Protein AF-A0A835PUG0-F1 (afdb_monomer_lite)

Secondary structure (DSSP, 8-state):
-TTGGGSTT-----SPTT---SSS--EEEEEEPPTTSTTTTSEEEEEEE----SB--STTS-SB----HHHHHHHHHHHHHHHHHHHSSSS--SSPPPEEEE-SSPPGGGGG--TTS-SS---SS----GGG-SSS-HHHHTT-

Sequence (144 aa):
MQHIIGMSYTVSKLNPTGLEIDGFGNYNLEVGGVEGSSHFNKSVLNLYFLDSGDYSTVPSIPGYGWIKPSQQVWFQKTSSLLQQEYTGGTLPQKDPAPGLVYFHIPLPEFVDFDSTNFTGVKQEGSAQHPLTQVSLPQWLKLGM

Structure (mmCIF, N/CA/C/O backbone):
data_AF-A0A835PUG0-F1
#
_entry.id   AF-A0A835PUG0-F1
#
loop_
_atom_site.group_PDB
_atom_site.id
_atom_site.type_symbol
_atom_site.label_atom_id
_atom_site.label_alt_id
_atom_site.label_comp_id
_atom_site.label_asym_id
_atom_site.label_entity_id
_atom_site.label_seq_id
_atom_site.pdbx_PDB_ins_code
_atom_site.Cartn_x
_atom_site.Cartn_y
_atom_site.Cartn_z
_atom_site.occupancy
_atom_site.B_iso_or_equiv
_atom_site.auth_seq_id
_atom_site.auth_comp_id
_atom_site.auth_asym_id
_atom_site.auth_atom_id
_atom_site.pdbx_PDB_model_num
ATOM 1 N N . MET A 1 1 ? 11.635 -11.384 -0.831 1.00 81.75 1 MET A N 1
ATOM 2 C CA . MET A 1 1 ? 10.543 -11.381 0.172 1.00 81.75 1 MET A CA 1
ATOM 3 C C . MET A 1 1 ? 10.591 -12.524 1.187 1.00 81.75 1 MET A C 1
ATOM 5 O O . MET A 1 1 ? 10.506 -12.219 2.365 1.00 81.75 1 MET A O 1
ATOM 9 N N . GLN A 1 2 ? 10.767 -13.800 0.807 1.00 88.62 2 GLN A N 1
ATOM 10 C CA . GLN A 1 2 ? 10.760 -14.927 1.773 1.00 88.62 2 GLN A CA 1
ATOM 11 C C . GLN A 1 2 ? 11.771 -14.792 2.926 1.00 88.62 2 GLN A C 1
ATOM 13 O O . GLN A 1 2 ? 11.460 -15.134 4.058 1.00 88.62 2 GLN A O 1
ATOM 18 N N . HIS A 1 3 ? 12.961 -14.252 2.658 1.00 91.50 3 HIS A N 1
ATOM 19 C CA . HIS A 1 3 ? 13.944 -13.995 3.712 1.00 91.50 3 HIS A CA 1
ATOM 20 C C . HIS A 1 3 ? 13.529 -12.834 4.634 1.00 91.50 3 HIS A C 1
ATOM 22 O O . HIS A 1 3 ? 13.667 -12.927 5.848 1.00 91.50 3 HIS A O 1
ATOM 28 N N . ILE A 1 4 ? 12.960 -11.767 4.059 1.00 89.94 4 ILE A N 1
ATOM 29 C CA . ILE A 1 4 ? 12.575 -10.536 4.772 1.00 89.94 4 ILE A CA 1
ATOM 30 C C . ILE A 1 4 ? 11.488 -10.816 5.812 1.00 89.94 4 ILE A C 1
ATOM 32 O O . ILE A 1 4 ? 11.544 -10.274 6.911 1.00 89.94 4 ILE A O 1
ATOM 36 N N . ILE A 1 5 ? 10.524 -11.684 5.493 1.00 93.25 5 ILE A N 1
ATOM 37 C CA . ILE A 1 5 ? 9.441 -12.040 6.425 1.00 93.25 5 ILE A CA 1
ATOM 38 C C . ILE A 1 5 ? 9.919 -12.879 7.623 1.00 93.25 5 ILE A C 1
ATOM 40 O O . ILE A 1 5 ? 9.183 -13.025 8.590 1.00 93.25 5 ILE A O 1
ATOM 44 N N . GLY A 1 6 ? 11.132 -13.440 7.566 1.00 94.25 6 GLY A N 1
ATOM 45 C CA . GLY A 1 6 ? 11.734 -14.199 8.665 1.00 94.25 6 GLY A CA 1
ATOM 46 C C . GLY A 1 6 ? 12.598 -13.353 9.604 1.00 94.25 6 GLY A C 1
ATOM 47 O O . GLY A 1 6 ? 13.137 -13.884 10.572 1.00 94.25 6 GLY A O 1
ATOM 48 N N . 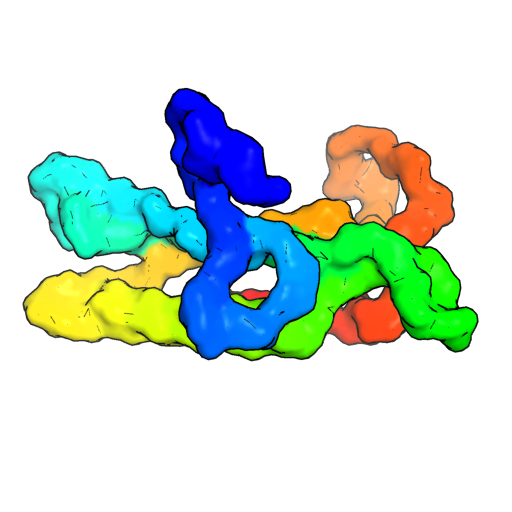MET A 1 7 ? 12.775 -12.060 9.319 1.00 96.19 7 MET A N 1
ATOM 49 C CA . MET A 1 7 ? 13.618 -11.172 10.121 1.00 96.19 7 MET A CA 1
ATOM 50 C C . MET A 1 7 ? 12.901 -10.721 11.398 1.00 96.19 7 MET A C 1
ATOM 52 O O . MET A 1 7 ? 11.699 -10.456 11.391 1.00 96.19 7 MET A O 1
ATOM 56 N N . SER A 1 8 ? 13.645 -10.574 12.497 1.00 96.81 8 SER A N 1
ATOM 57 C CA . SER A 1 8 ? 13.094 -10.067 13.758 1.00 96.81 8 SER A CA 1
ATOM 58 C C . SER A 1 8 ? 12.424 -8.704 13.570 1.00 96.81 8 SER A C 1
ATOM 60 O O . SER A 1 8 ? 12.982 -7.822 12.918 1.00 96.81 8 SER A O 1
ATOM 62 N N . TYR A 1 9 ? 11.248 -8.533 14.180 1.00 94.94 9 TYR A N 1
ATOM 63 C CA . TYR A 1 9 ? 10.451 -7.295 14.167 1.00 94.94 9 TYR A CA 1
ATOM 64 C C . TYR A 1 9 ? 9.923 -6.849 12.794 1.00 94.94 9 TYR A C 1
ATOM 66 O O . TYR A 1 9 ? 9.375 -5.754 12.679 1.00 94.94 9 TYR A O 1
ATOM 74 N N . THR A 1 10 ? 10.047 -7.677 11.755 1.00 95.06 10 THR A N 1
ATOM 75 C CA . THR A 1 10 ? 9.428 -7.384 10.461 1.00 95.06 10 THR A CA 1
ATOM 76 C C . THR A 1 10 ? 7.905 -7.443 10.564 1.00 95.06 10 THR A C 1
ATOM 78 O O . THR A 1 10 ? 7.336 -8.341 11.184 1.00 95.06 10 THR A O 1
ATOM 81 N N . VAL A 1 11 ? 7.238 -6.489 9.921 1.00 95.06 11 VAL A N 1
ATOM 82 C CA . VAL A 1 11 ? 5.781 -6.508 9.699 1.00 95.06 11 VAL A CA 1
ATOM 83 C C . VAL A 1 11 ? 5.443 -6.725 8.224 1.00 95.06 11 VAL A C 1
ATOM 85 O O . VAL A 1 11 ? 4.277 -6.673 7.831 1.00 95.06 11 VAL A O 1
ATOM 88 N N . SER A 1 12 ? 6.462 -6.968 7.396 1.00 95.06 12 SER A N 1
ATOM 89 C CA . SER A 1 12 ? 6.288 -7.263 5.981 1.00 95.06 12 SER A CA 1
ATOM 90 C C . SER A 1 12 ? 5.638 -8.625 5.792 1.00 95.06 12 SER A C 1
ATOM 92 O O . SER A 1 12 ? 5.936 -9.580 6.509 1.00 95.06 12 SER A O 1
ATOM 94 N N . LYS A 1 13 ? 4.773 -8.729 4.785 1.00 95.50 13 LYS A N 1
ATOM 95 C CA . LYS A 1 13 ? 4.076 -9.969 4.444 1.00 95.50 13 LYS A CA 1
ATOM 96 C C . LYS A 1 13 ? 4.342 -10.335 2.985 1.00 95.50 13 LYS A C 1
ATOM 98 O O . LYS A 1 13 ? 4.777 -9.510 2.181 1.00 95.50 13 LYS A O 1
ATOM 103 N N . LEU A 1 14 ? 4.124 -11.605 2.654 1.00 95.44 14 LEU A N 1
ATOM 104 C CA . LEU A 1 14 ? 4.052 -12.043 1.259 1.00 95.44 14 LEU A CA 1
ATOM 105 C C . LEU A 1 14 ? 2.731 -11.573 0.636 1.00 95.44 14 LEU A C 1
ATOM 107 O O . LEU A 1 14 ? 1.862 -11.046 1.329 1.00 95.44 14 LEU A O 1
ATOM 111 N N . ASN A 1 15 ? 2.584 -11.812 -0.665 1.00 96.50 15 ASN A N 1
ATOM 112 C CA . ASN A 1 15 ? 1.302 -11.658 -1.344 1.00 96.50 15 ASN A CA 1
ATOM 113 C C . ASN A 1 15 ? 0.207 -12.504 -0.658 1.00 96.50 15 ASN A C 1
ATOM 115 O O . ASN A 1 15 ? 0.524 -13.523 -0.030 1.00 96.50 15 ASN A O 1
ATOM 119 N N . PRO A 1 16 ? -1.077 -12.129 -0.803 1.00 94.56 16 PRO A N 1
ATOM 120 C CA . PRO A 1 16 ? -2.184 -12.901 -0.259 1.00 94.56 16 PRO A CA 1
ATOM 121 C C . PRO A 1 16 ? -2.204 -14.308 -0.859 1.00 94.56 16 PRO A C 1
ATOM 123 O O . PRO A 1 16 ? -1.953 -14.501 -2.049 1.00 94.56 16 PRO A O 1
ATOM 126 N N . THR A 1 17 ? -2.518 -15.302 -0.036 1.00 92.56 17 THR A N 1
ATOM 127 C CA . THR A 1 17 ? -2.597 -16.695 -0.478 1.00 92.56 17 THR A CA 1
ATOM 128 C C . THR A 1 17 ? -3.827 -16.924 -1.360 1.00 92.56 17 THR A C 1
ATOM 130 O O . THR A 1 17 ? -4.884 -16.335 -1.148 1.00 92.56 17 THR A O 1
ATOM 133 N N . GLY A 1 18 ? -3.696 -17.793 -2.366 1.00 90.94 18 GLY A N 1
ATOM 134 C CA . GLY A 1 18 ? -4.810 -18.166 -3.250 1.00 90.94 18 GLY A CA 1
ATOM 135 C C . GLY A 1 18 ? -5.217 -17.106 -4.280 1.00 90.94 18 GLY A C 1
ATOM 136 O O . GLY A 1 18 ? -6.211 -17.301 -4.975 1.00 90.94 18 GLY A O 1
ATOM 137 N N . LEU A 1 19 ? -4.463 -16.009 -4.402 1.00 91.06 19 LEU A N 1
ATOM 138 C CA . LEU A 1 19 ? -4.651 -14.989 -5.431 1.00 91.06 19 LEU A CA 1
ATOM 139 C C . LEU A 1 19 ? -3.408 -14.902 -6.316 1.00 91.06 19 LEU A C 1
ATOM 141 O O . LEU A 1 19 ? -2.290 -14.772 -5.818 1.00 91.06 19 LEU A O 1
ATOM 145 N N . GLU A 1 20 ? -3.610 -14.923 -7.631 1.00 94.44 20 GLU A N 1
ATOM 146 C CA . GLU A 1 20 ? -2.574 -14.516 -8.577 1.00 94.44 20 GLU A CA 1
ATOM 147 C C . GLU A 1 20 ? -2.539 -12.987 -8.634 1.00 94.44 20 GLU A C 1
ATOM 149 O O . GLU A 1 20 ? -3.497 -12.334 -9.052 1.00 94.44 20 GLU A O 1
ATOM 154 N N . ILE A 1 21 ? -1.440 -12.414 -8.152 1.00 95.88 21 ILE A N 1
ATOM 155 C CA . ILE A 1 21 ? -1.213 -10.973 -8.110 1.00 95.88 21 ILE A CA 1
ATOM 156 C C . ILE A 1 21 ? 0.211 -10.674 -8.571 1.00 95.88 21 ILE A C 1
ATOM 158 O O . ILE A 1 21 ? 1.160 -11.305 -8.104 1.00 95.88 21 ILE A O 1
ATOM 162 N N . ASP A 1 22 ? 0.339 -9.720 -9.493 1.00 96.00 22 ASP A N 1
ATOM 163 C CA . ASP A 1 22 ? 1.620 -9.231 -9.991 1.00 96.00 22 ASP A CA 1
ATOM 164 C C . ASP A 1 22 ? 2.514 -8.677 -8.868 1.00 96.00 22 ASP A C 1
ATOM 166 O O . ASP A 1 22 ? 2.040 -8.094 -7.886 1.00 96.00 22 ASP A O 1
ATOM 170 N N . GLY A 1 23 ? 3.828 -8.826 -9.049 1.00 93.88 23 GLY A N 1
ATOM 171 C CA . GLY A 1 23 ? 4.837 -8.328 -8.114 1.00 93.88 23 GLY A CA 1
ATOM 172 C C . GLY A 1 23 ? 4.912 -9.116 -6.804 1.00 93.88 23 GLY A C 1
ATOM 173 O O . GLY A 1 23 ? 4.397 -10.230 -6.678 1.00 93.88 23 GLY A O 1
ATOM 174 N N . PHE A 1 24 ? 5.574 -8.545 -5.802 1.00 94.31 24 PHE A N 1
ATOM 175 C CA . PHE A 1 24 ? 5.808 -9.180 -4.507 1.00 94.31 24 PHE A CA 1
ATOM 176 C C . PHE A 1 24 ? 5.547 -8.233 -3.341 1.00 94.31 24 PHE A C 1
ATOM 178 O O . PHE A 1 24 ? 5.882 -7.060 -3.386 1.00 94.31 24 PHE A O 1
ATOM 185 N N . GLY A 1 25 ? 5.047 -8.773 -2.230 1.00 93.56 25 GLY A N 1
ATOM 186 C CA . GLY A 1 25 ? 4.82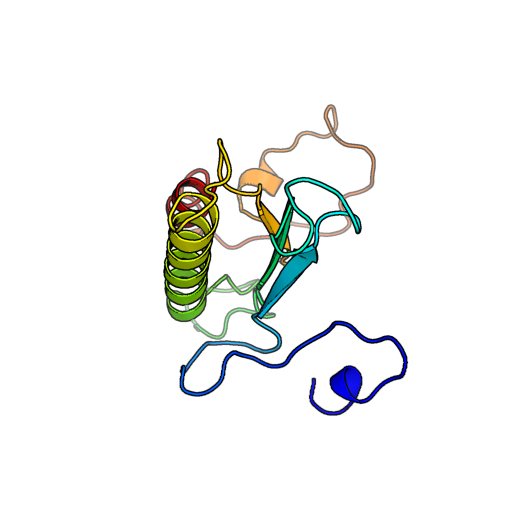0 -7.963 -1.034 1.00 93.56 25 GLY A CA 1
ATOM 187 C C . GLY A 1 25 ? 3.630 -7.018 -1.179 1.00 93.56 25 GLY A C 1
ATOM 188 O O . GLY A 1 25 ? 3.635 -5.939 -0.598 1.00 93.56 25 GLY A O 1
ATOM 189 N N . ASN A 1 26 ? 2.601 -7.436 -1.917 1.00 96.50 26 ASN A N 1
ATOM 190 C CA . ASN A 1 26 ? 1.304 -6.778 -1.903 1.00 96.50 26 ASN A CA 1
ATOM 191 C C . ASN A 1 26 ? 0.542 -7.214 -0.644 1.00 96.50 26 ASN A C 1
ATOM 193 O O . ASN A 1 26 ? 0.144 -8.375 -0.542 1.00 96.50 26 ASN A O 1
ATOM 197 N N . TYR A 1 27 ? 0.367 -6.333 0.338 1.00 97.12 27 TYR A N 1
ATOM 198 C CA . TYR A 1 27 ? -0.341 -6.672 1.577 1.00 97.12 27 TYR A CA 1
ATOM 199 C C . TYR A 1 27 ? -0.929 -5.441 2.268 1.00 97.12 27 TYR A C 1
ATOM 201 O O . TYR A 1 27 ? -0.488 -4.316 2.045 1.00 97.12 27 TYR A O 1
ATOM 209 N N . ASN A 1 28 ? -1.924 -5.669 3.129 1.00 97.38 28 ASN A N 1
ATOM 210 C CA . ASN A 1 28 ? -2.423 -4.666 4.065 1.00 97.38 28 ASN A CA 1
ATOM 211 C C . ASN A 1 28 ? -1.860 -4.925 5.470 1.00 97.38 28 ASN A C 1
ATOM 213 O O . ASN A 1 28 ? -1.781 -6.073 5.938 1.00 97.38 28 ASN A O 1
ATOM 217 N N . LEU A 1 29 ? -1.482 -3.845 6.144 1.00 96.56 29 LEU A N 1
ATOM 218 C CA . LEU A 1 29 ? -1.160 -3.830 7.561 1.00 96.56 29 LEU A CA 1
ATOM 219 C C . LEU A 1 29 ? -2.185 -2.960 8.291 1.00 96.56 29 LEU A C 1
ATOM 221 O O . LEU A 1 29 ? -2.279 -1.759 8.052 1.00 96.56 29 LEU A O 1
ATOM 225 N N . GLU A 1 30 ? -2.937 -3.584 9.188 1.00 95.19 30 GLU A N 1
ATOM 226 C CA . GLU A 1 30 ? -3.890 -2.907 10.061 1.00 95.19 30 GLU A CA 1
ATOM 227 C C . GLU A 1 30 ? -3.180 -2.416 11.320 1.00 95.19 30 GLU A C 1
ATOM 229 O O . GLU A 1 30 ? -2.499 -3.180 12.008 1.00 95.19 30 GLU A O 1
ATOM 234 N N . VAL A 1 31 ? -3.356 -1.138 11.635 1.00 95.06 31 VAL A N 1
ATOM 235 C CA . VAL A 1 31 ? -2.969 -0.567 12.923 1.00 95.06 31 VAL A CA 1
ATOM 236 C C . VAL A 1 31 ? -4.173 -0.689 13.845 1.00 95.06 31 VAL A C 1
ATOM 238 O O . VAL A 1 31 ? -5.195 -0.048 13.614 1.00 95.06 31 VAL A O 1
ATOM 241 N N . GLY A 1 32 ? -4.067 -1.531 14.870 1.00 92.94 32 GLY A N 1
ATOM 242 C CA . GLY A 1 32 ? -5.148 -1.763 15.828 1.00 92.94 32 GLY A CA 1
ATOM 243 C C . GLY A 1 32 ? -5.365 -0.596 16.792 1.00 92.94 32 GLY A C 1
ATOM 244 O O . GLY A 1 32 ? -4.439 0.152 17.114 1.00 92.94 32 GLY A O 1
ATOM 245 N N . GLY A 1 33 ? -6.600 -0.454 17.274 1.00 91.94 33 GLY A N 1
ATOM 246 C CA . GLY A 1 33 ? -6.933 0.472 18.349 1.00 91.94 33 GLY A CA 1
ATOM 247 C C . GLY A 1 33 ? -6.301 0.084 19.689 1.00 91.94 33 GLY A C 1
ATOM 248 O O . GLY A 1 33 ? -5.970 -1.071 19.948 1.00 91.94 33 GLY A O 1
ATOM 249 N N . VAL A 1 34 ? -6.152 1.076 20.566 1.00 94.12 34 VAL A N 1
ATOM 250 C CA . VAL A 1 34 ? -5.524 0.905 21.886 1.00 94.12 34 VAL A CA 1
ATOM 251 C C . VAL A 1 34 ? -6.344 -0.039 22.769 1.00 94.12 34 VAL A C 1
ATOM 253 O O . VAL A 1 34 ? -7.581 -0.018 22.738 1.00 94.12 34 VAL A O 1
ATOM 256 N N . GLU A 1 35 ? -5.656 -0.822 23.598 1.00 93.06 35 GLU A N 1
ATOM 257 C CA . GLU A 1 35 ? -6.280 -1.684 24.598 1.00 93.06 35 GLU A CA 1
ATOM 258 C C . GLU A 1 35 ? -7.219 -0.941 25.549 1.00 93.06 35 GLU A C 1
ATOM 260 O O . GLU A 1 35 ? -6.924 0.155 26.019 1.00 93.06 35 GLU A O 1
ATOM 265 N N . GLY A 1 36 ? -8.408 -1.514 25.763 1.00 89.31 36 GLY A N 1
ATOM 266 C CA . GLY A 1 36 ? -9.479 -0.905 26.557 1.00 89.31 36 GLY A CA 1
ATOM 267 C C . GLY A 1 36 ? -10.264 0.216 25.860 1.00 89.31 36 GLY A C 1
ATOM 268 O O . GLY A 1 36 ? -11.218 0.731 26.440 1.00 89.31 36 GLY A O 1
ATOM 269 N N . SER A 1 37 ? -9.916 0.595 24.624 1.00 90.69 37 SER A N 1
ATOM 270 C CA . SER A 1 37 ? -10.697 1.564 23.843 1.00 90.69 37 SER A CA 1
ATOM 271 C C . SER A 1 37 ? -11.894 0.917 23.130 1.00 90.69 37 SER A C 1
ATOM 273 O O . SER A 1 37 ? -11.954 -0.298 22.939 1.00 90.69 37 SER A O 1
ATOM 275 N N . SER A 1 38 ? -12.821 1.739 22.624 1.00 87.81 38 SER A N 1
ATOM 276 C CA . SER A 1 38 ? -13.922 1.293 21.747 1.00 87.81 38 SER A CA 1
ATOM 277 C C . SER A 1 38 ? -13.458 0.677 20.411 1.00 87.81 38 SER A C 1
ATOM 279 O O . SER A 1 38 ? -14.277 0.132 19.661 1.00 87.81 38 SER A O 1
ATOM 281 N N . HIS A 1 39 ? -12.153 0.750 20.126 1.00 87.56 39 HIS A N 1
ATOM 282 C CA . HIS A 1 39 ? -11.492 0.245 18.925 1.00 87.56 39 HIS A CA 1
ATOM 283 C C . HIS A 1 39 ? -10.518 -0.912 19.219 1.00 87.56 39 HIS A C 1
ATOM 285 O O . HIS A 1 39 ? -9.780 -1.306 18.328 1.00 87.56 39 HIS A O 1
ATOM 291 N N . PHE A 1 40 ? -10.503 -1.476 20.435 1.00 84.50 40 PHE A N 1
ATOM 292 C CA . PHE A 1 40 ? -9.497 -2.458 20.884 1.00 84.50 40 PHE A CA 1
ATOM 293 C C . PHE A 1 40 ? -9.348 -3.720 20.000 1.00 84.50 40 PHE A C 1
ATOM 295 O O . PHE A 1 40 ? -8.297 -4.339 19.998 1.00 84.50 40 PHE A O 1
ATOM 302 N N . ASN A 1 41 ? -10.330 -4.079 19.174 1.00 85.00 41 ASN A N 1
ATOM 303 C CA . ASN A 1 41 ? -10.205 -5.167 18.187 1.00 85.00 41 ASN A CA 1
ATOM 304 C C . ASN A 1 41 ? -10.569 -4.700 16.779 1.00 85.00 41 ASN A C 1
ATOM 306 O O . ASN A 1 41 ? -11.215 -5.410 16.016 1.00 85.00 41 ASN A O 1
ATOM 310 N N . LYS A 1 42 ? -10.243 -3.448 16.474 1.00 88.19 42 LYS A N 1
ATOM 311 C CA . LYS A 1 42 ? -10.591 -2.809 15.214 1.00 88.19 42 LYS A CA 1
ATOM 312 C C . LYS A 1 42 ? -9.374 -2.082 14.677 1.00 88.19 42 LYS A C 1
ATOM 314 O O . LYS A 1 42 ? -8.619 -1.481 15.444 1.00 88.19 42 LYS A O 1
ATOM 319 N N . SER A 1 43 ? -9.206 -2.113 13.364 1.00 92.12 43 SER A N 1
ATOM 320 C CA . SER A 1 43 ? -8.236 -1.250 12.705 1.00 92.12 43 SER A CA 1
ATOM 321 C C . SER A 1 43 ? -8.670 0.207 12.846 1.00 92.12 43 SER A C 1
ATOM 323 O O . SER A 1 43 ? -9.851 0.522 12.687 1.00 92.12 43 SER A O 1
ATOM 325 N N . VAL A 1 44 ? -7.711 1.081 13.141 1.00 93.88 44 VAL A N 1
ATOM 326 C CA . VAL A 1 44 ? -7.849 2.545 13.133 1.00 93.88 44 VAL A CA 1
ATOM 327 C C . VAL A 1 44 ? -7.086 3.188 11.969 1.00 93.88 44 VAL A C 1
ATOM 329 O O . VAL A 1 44 ? -7.254 4.377 11.716 1.00 93.88 44 VAL A O 1
ATOM 332 N N . LEU A 1 45 ? -6.254 2.419 11.256 1.00 95.25 45 LEU A N 1
ATOM 333 C CA . LEU A 1 45 ? -5.534 2.840 10.053 1.00 95.25 45 LEU A CA 1
ATOM 334 C C . LEU A 1 45 ? -5.109 1.609 9.244 1.00 95.25 45 LEU A C 1
ATOM 336 O O . LEU A 1 45 ? -4.547 0.663 9.792 1.00 95.25 45 LEU A O 1
ATOM 340 N N . ASN A 1 46 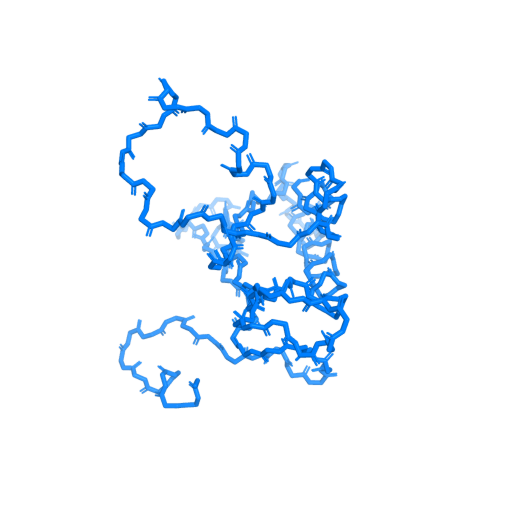? -5.324 1.650 7.933 1.00 96.69 46 ASN A N 1
ATOM 341 C CA . ASN A 1 46 ? -4.864 0.629 6.995 1.00 96.69 46 ASN A CA 1
ATOM 342 C C . ASN A 1 46 ? -3.663 1.139 6.199 1.00 96.69 46 ASN A C 1
ATOM 344 O O . ASN A 1 46 ? -3.709 2.228 5.627 1.00 96.69 46 ASN A O 1
ATOM 348 N N . LEU A 1 47 ? -2.599 0.344 6.144 1.00 97.50 47 LEU A N 1
ATOM 349 C CA . LEU A 1 47 ? -1.404 0.621 5.355 1.00 97.50 47 LEU A CA 1
ATOM 350 C C . LEU A 1 47 ? -1.309 -0.425 4.243 1.00 97.50 47 LEU A C 1
ATOM 352 O O . LEU A 1 47 ? -0.914 -1.570 4.477 1.00 97.50 47 LEU A O 1
ATOM 356 N N . TYR A 1 48 ? -1.679 -0.025 3.032 1.00 97.44 48 TYR A N 1
ATOM 357 C CA . TYR A 1 48 ? -1.642 -0.870 1.847 1.00 97.44 48 TYR A CA 1
ATOM 358 C C . TYR A 1 48 ? -0.300 -0.713 1.144 1.00 97.44 48 TYR A C 1
ATOM 360 O O . TYR A 1 48 ? 0.084 0.391 0.770 1.00 97.44 48 TYR A O 1
ATOM 368 N N . PHE A 1 49 ? 0.397 -1.818 0.924 1.00 96.88 49 PHE A N 1
ATOM 369 C CA . PHE A 1 49 ? 1.660 -1.858 0.196 1.00 96.88 49 PHE A CA 1
ATOM 370 C C . PHE A 1 49 ? 1.414 -2.514 -1.157 1.00 96.88 49 PHE A C 1
ATOM 372 O O . PHE A 1 49 ? 0.875 -3.620 -1.203 1.00 96.88 49 PHE A O 1
ATOM 379 N N . LEU A 1 50 ? 1.751 -1.821 -2.247 1.00 96.56 50 LEU A N 1
ATOM 380 C CA . LEU A 1 50 ? 1.633 -2.328 -3.614 1.00 96.56 50 LEU A CA 1
ATOM 381 C C . LEU A 1 50 ? 2.993 -2.263 -4.308 1.00 96.56 50 LEU A C 1
ATOM 383 O O . LEU A 1 50 ? 3.684 -1.243 -4.267 1.00 96.56 50 LEU A O 1
ATOM 387 N N . ASP A 1 51 ? 3.349 -3.342 -4.996 1.00 95.31 51 ASP A N 1
ATOM 388 C CA . ASP A 1 51 ? 4.567 -3.406 -5.801 1.00 95.31 51 ASP A CA 1
ATOM 389 C C . ASP A 1 51 ? 4.330 -2.789 -7.184 1.00 95.31 51 ASP A C 1
ATOM 391 O O . ASP A 1 51 ? 3.818 -3.433 -8.095 1.00 95.31 51 ASP A O 1
ATOM 395 N N . SER A 1 52 ? 4.703 -1.526 -7.377 1.00 92.69 52 SER A N 1
ATOM 396 C CA . SER A 1 52 ? 4.555 -0.860 -8.678 1.00 92.69 52 SER A CA 1
ATOM 397 C C . SER A 1 52 ? 5.423 -1.461 -9.799 1.00 92.69 52 SER A C 1
ATOM 399 O O . SER A 1 52 ? 5.279 -1.055 -10.955 1.00 92.69 52 SER A O 1
ATOM 401 N N . GLY A 1 53 ? 6.297 -2.422 -9.480 1.00 92.31 53 GLY A N 1
ATOM 402 C CA . GLY A 1 53 ? 7.255 -3.024 -10.394 1.00 92.31 53 GLY A CA 1
ATOM 403 C C . GLY A 1 53 ? 8.523 -2.186 -10.554 1.00 92.31 53 GLY A C 1
ATOM 404 O O . GLY A 1 53 ? 8.811 -1.301 -9.749 1.00 92.31 53 GLY A O 1
ATOM 405 N N . ASP A 1 54 ? 9.272 -2.493 -11.612 1.00 90.94 54 ASP A N 1
ATOM 406 C CA . ASP A 1 54 ? 10.535 -1.839 -11.975 1.00 90.94 54 ASP A CA 1
ATOM 407 C C . ASP A 1 54 ? 10.387 -1.148 -13.341 1.00 90.94 54 ASP A C 1
ATOM 409 O O . ASP A 1 54 ? 9.628 -0.189 -13.459 1.00 90.94 54 ASP A O 1
ATOM 413 N N . TYR A 1 55 ? 11.013 -1.659 -14.403 1.00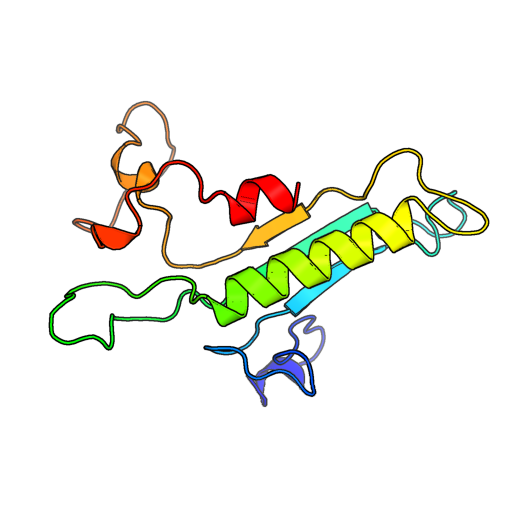 90.81 55 TYR A N 1
ATOM 414 C CA . TYR A 1 55 ? 10.794 -1.192 -15.770 1.00 90.81 55 TYR A CA 1
ATOM 415 C C . TYR A 1 55 ? 9.608 -1.894 -16.434 1.00 90.81 55 TYR A C 1
ATOM 417 O O . TYR A 1 55 ? 9.217 -3.012 -16.086 1.00 90.81 55 TYR A O 1
ATOM 425 N N . SER A 1 56 ? 9.031 -1.233 -17.433 1.00 90.38 56 SER A N 1
ATOM 426 C CA . SER A 1 56 ? 8.025 -1.832 -18.295 1.00 90.38 56 SER A CA 1
ATOM 427 C C . SER A 1 56 ? 8.574 -3.074 -18.997 1.00 90.38 56 SER A C 1
ATOM 429 O O . SER A 1 56 ? 9.632 -3.055 -19.623 1.00 90.38 56 SER A O 1
ATOM 431 N N . THR A 1 57 ? 7.796 -4.151 -18.943 1.00 90.62 57 THR A N 1
ATOM 432 C CA . THR A 1 57 ? 8.046 -5.391 -19.686 1.00 90.62 57 THR A CA 1
ATOM 433 C C . THR A 1 57 ? 7.361 -5.407 -21.054 1.00 90.62 57 THR A C 1
ATOM 435 O O . THR A 1 57 ? 7.508 -6.370 -21.804 1.00 90.62 57 THR A O 1
ATOM 438 N N . VAL A 1 58 ? 6.599 -4.361 -21.396 1.00 90.75 58 VAL A N 1
ATOM 439 C CA . VAL A 1 58 ? 5.880 -4.257 -22.669 1.00 90.75 58 VAL A CA 1
ATOM 440 C C . VAL A 1 58 ? 6.766 -3.520 -23.679 1.00 90.75 58 VAL A C 1
ATOM 442 O O . VAL A 1 58 ? 7.018 -2.334 -23.482 1.00 90.75 58 VAL A O 1
ATOM 445 N N . PRO A 1 59 ? 7.209 -4.156 -24.785 1.00 91.44 59 PRO A N 1
ATOM 446 C CA . PRO A 1 59 ? 8.213 -3.569 -25.683 1.00 91.44 59 PRO A CA 1
ATOM 447 C C . PRO A 1 59 ? 7.828 -2.220 -26.301 1.00 91.44 59 PRO A C 1
ATOM 449 O O . PRO A 1 59 ? 8.693 -1.392 -26.567 1.00 91.44 59 PRO A O 1
ATOM 452 N N . SER A 1 60 ? 6.534 -1.984 -26.531 1.00 92.75 60 SER A N 1
ATOM 453 C CA . SER A 1 60 ? 6.022 -0.727 -27.092 1.00 92.75 60 SER A CA 1
ATOM 454 C C . SER A 1 60 ? 5.907 0.408 -26.070 1.00 92.75 60 SER A C 1
ATOM 456 O O . SER A 1 60 ? 5.510 1.512 -26.431 1.00 92.75 60 SER A O 1
ATOM 458 N N . ILE A 1 61 ? 6.190 0.132 -24.798 1.00 84.44 61 ILE A N 1
ATOM 459 C CA . ILE A 1 61 ? 6.014 1.038 -23.666 1.00 84.44 61 ILE A CA 1
ATOM 460 C C . ILE A 1 61 ? 7.363 1.111 -22.937 1.00 84.44 61 ILE A C 1
ATOM 462 O O . ILE A 1 61 ? 7.657 0.238 -22.123 1.00 84.44 61 ILE A O 1
ATOM 466 N N . PRO A 1 62 ? 8.216 2.105 -23.230 1.00 84.00 62 PRO A N 1
ATOM 467 C CA . PRO A 1 62 ? 9.490 2.273 -22.540 1.00 84.00 62 PRO A CA 1
ATOM 468 C C . PRO A 1 62 ? 9.310 2.930 -21.161 1.00 84.00 62 PRO A C 1
ATOM 470 O O . PRO A 1 62 ? 8.291 3.563 -20.885 1.00 84.00 62 PRO A O 1
ATOM 473 N N . GLY A 1 63 ? 10.340 2.838 -20.316 1.00 86.12 63 GLY A N 1
ATOM 474 C CA . GLY A 1 63 ? 10.383 3.495 -19.005 1.00 86.12 63 GLY A CA 1
ATOM 475 C C . GLY A 1 63 ? 9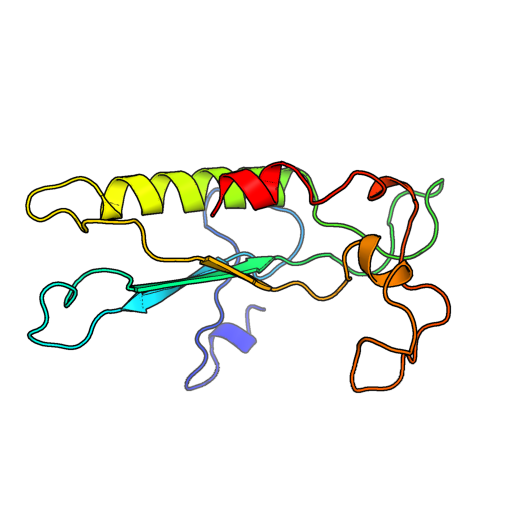.887 2.609 -17.863 1.00 86.12 63 GLY A C 1
ATOM 476 O O . GLY A 1 63 ? 9.993 1.384 -17.932 1.00 86.12 63 GLY A O 1
ATOM 477 N N . TYR A 1 64 ? 9.391 3.238 -16.799 1.00 87.50 64 TYR A N 1
ATOM 478 C CA . TYR A 1 64 ? 8.958 2.553 -15.583 1.00 87.50 64 TYR A CA 1
ATOM 479 C C . TYR A 1 64 ? 7.676 1.731 -15.770 1.00 87.50 64 TYR A C 1
ATOM 481 O O . TYR A 1 64 ? 6.854 1.972 -16.657 1.00 87.50 64 TYR A O 1
ATOM 489 N N . GLY A 1 65 ? 7.524 0.740 -14.898 1.00 90.31 65 GLY A N 1
ATOM 490 C CA . GLY A 1 65 ? 6.331 -0.064 -14.723 1.00 90.31 65 GLY A CA 1
ATOM 491 C C . GLY A 1 65 ? 5.170 0.725 -14.117 1.00 90.31 65 GLY A C 1
ATOM 492 O O . GLY A 1 65 ? 5.175 1.951 -14.022 1.00 90.31 65 GLY A O 1
ATOM 493 N N . TRP A 1 66 ? 4.120 -0.004 -13.756 1.00 90.75 66 TRP A N 1
ATOM 494 C CA . TRP A 1 66 ? 2.911 0.559 -13.167 1.00 90.75 66 TRP A CA 1
ATOM 495 C C . TRP A 1 66 ? 2.174 -0.510 -12.371 1.00 90.75 66 TRP A C 1
ATOM 497 O O . TRP A 1 66 ? 2.304 -1.705 -12.653 1.00 90.75 66 TRP A O 1
ATOM 507 N N . ILE A 1 67 ? 1.331 -0.053 -11.446 1.00 93.19 67 ILE A N 1
ATOM 508 C CA . ILE A 1 67 ? 0.417 -0.903 -10.681 1.00 93.19 67 ILE A CA 1
ATOM 509 C C . ILE A 1 67 ? -0.532 -1.624 -11.644 1.00 93.19 67 ILE A C 1
ATOM 511 O O . ILE A 1 67 ? -1.345 -1.003 -12.340 1.00 93.19 67 ILE A O 1
ATOM 515 N N . LYS A 1 68 ? -0.427 -2.950 -11.684 1.00 92.69 68 LYS A N 1
ATOM 516 C CA . LYS A 1 68 ? -1.139 -3.821 -12.619 1.00 92.69 68 LYS A CA 1
ATOM 517 C C . LYS A 1 68 ? -2.596 -4.044 -12.202 1.00 92.69 68 LYS A C 1
ATOM 519 O O . LYS A 1 68 ? -2.934 -3.906 -11.023 1.00 92.69 68 LYS A O 1
ATOM 524 N N . PRO A 1 69 ? -3.481 -4.434 -13.141 1.00 93.50 69 PRO A N 1
ATOM 525 C CA . PRO A 1 69 ? -4.891 -4.671 -12.840 1.00 93.50 69 PRO A CA 1
ATOM 526 C C . PRO A 1 69 ? -5.136 -5.659 -11.692 1.00 93.50 69 PRO A C 1
ATOM 528 O O . PRO A 1 69 ? -6.037 -5.427 -10.890 1.00 93.50 69 PRO A O 1
ATOM 531 N N . SER A 1 70 ? -4.328 -6.719 -11.550 1.00 95.69 70 SER A N 1
ATOM 532 C CA . SER A 1 70 ? -4.487 -7.682 -10.448 1.00 95.69 70 SER A CA 1
ATOM 533 C C . SER A 1 70 ? -4.331 -7.019 -9.075 1.00 95.69 70 SER A C 1
ATOM 535 O O . SER A 1 70 ? -5.060 -7.338 -8.139 1.00 95.69 70 SER A O 1
ATOM 537 N N . GLN A 1 71 ? -3.407 -6.062 -8.963 1.00 95.62 71 GLN A N 1
ATOM 538 C CA . GLN A 1 71 ? -3.120 -5.332 -7.730 1.00 95.62 71 GLN A CA 1
ATOM 539 C C . GLN A 1 71 ? -4.216 -4.315 -7.422 1.00 95.62 71 GLN A C 1
ATOM 541 O O . GLN A 1 71 ? -4.631 -4.196 -6.273 1.00 95.62 71 GLN A O 1
ATOM 546 N N . GLN A 1 72 ? -4.745 -3.642 -8.450 1.00 94.00 72 GLN A N 1
ATOM 547 C CA . GLN A 1 72 ? -5.886 -2.730 -8.312 1.00 94.00 72 GLN A CA 1
ATOM 548 C C . GLN A 1 72 ? -7.132 -3.480 -7.827 1.00 94.00 72 GLN A C 1
ATOM 550 O O . GLN A 1 72 ? -7.774 -3.059 -6.867 1.00 94.00 72 GLN A O 1
ATOM 555 N N . VAL A 1 73 ? -7.441 -4.627 -8.446 1.00 94.50 73 VAL A N 1
ATOM 556 C CA . VAL A 1 73 ? -8.575 -5.480 -8.058 1.00 94.50 73 VAL A CA 1
ATOM 557 C C . VAL A 1 73 ? -8.401 -6.007 -6.637 1.00 94.50 73 VAL A C 1
ATOM 559 O O . VAL A 1 73 ? -9.359 -6.006 -5.863 1.00 94.50 73 VAL A O 1
ATOM 562 N N . TRP A 1 74 ? -7.194 -6.451 -6.276 1.00 95.94 74 TRP A N 1
ATOM 563 C CA . TRP A 1 74 ? -6.901 -6.878 -4.911 1.00 95.94 74 TRP A CA 1
ATOM 564 C C . TRP A 1 74 ? -7.112 -5.742 -3.906 1.00 95.94 74 TRP A C 1
ATOM 566 O O . TRP A 1 74 ? -7.807 -5.950 -2.910 1.00 95.94 74 TRP A O 1
ATOM 576 N N . PHE A 1 75 ? -6.573 -4.552 -4.179 1.00 95.62 75 PHE A N 1
ATOM 577 C CA . PHE A 1 75 ? -6.715 -3.388 -3.309 1.00 95.62 75 PHE A CA 1
ATOM 578 C C . PHE A 1 75 ? -8.188 -3.022 -3.109 1.00 95.62 75 PHE A C 1
ATOM 580 O O . PHE A 1 75 ? -8.635 -2.965 -1.970 1.00 95.62 75 PHE A O 1
ATOM 587 N N . GLN A 1 76 ? -8.956 -2.871 -4.193 1.00 94.31 76 GLN A N 1
ATOM 588 C CA . GLN A 1 76 ? -10.382 -2.522 -4.138 1.00 94.31 76 GLN A CA 1
ATOM 589 C C . GLN A 1 76 ? -11.210 -3.542 -3.351 1.00 94.31 76 GLN A C 1
ATOM 591 O O . GLN A 1 76 ? -12.061 -3.172 -2.545 1.00 94.31 76 GLN A O 1
ATOM 596 N N . LYS A 1 77 ? -10.977 -4.841 -3.581 1.00 94.50 77 LYS A N 1
ATOM 597 C CA . LYS A 1 77 ? -11.684 -5.899 -2.849 1.00 94.50 77 LYS A CA 1
ATOM 598 C C . LYS A 1 77 ? -11.314 -5.886 -1.372 1.00 94.50 77 LYS A C 1
ATOM 600 O O . LYS A 1 77 ? -12.198 -5.967 -0.529 1.00 94.50 77 LYS A O 1
ATOM 605 N N . THR A 1 78 ? -10.024 -5.771 -1.068 1.00 94.88 78 THR A N 1
ATOM 606 C CA . THR A 1 78 ? -9.524 -5.776 0.309 1.00 94.88 78 THR A CA 1
ATOM 607 C C . THR A 1 78 ? -10.044 -4.566 1.078 1.00 94.88 78 THR A C 1
ATOM 609 O O . THR A 1 78 ? -10.604 -4.738 2.154 1.00 94.88 78 THR A O 1
ATOM 612 N N . SER A 1 79 ? -9.941 -3.359 0.517 1.00 94.19 79 SER A N 1
ATOM 613 C CA . SER A 1 79 ? -10.412 -2.139 1.177 1.00 94.19 79 SER A CA 1
ATOM 614 C C . SER A 1 79 ? -11.926 -2.134 1.385 1.00 94.19 79 SER A C 1
ATOM 616 O O . SER A 1 79 ? -12.385 -1.775 2.466 1.00 94.19 79 SER A O 1
ATOM 618 N N . SER A 1 80 ? -12.703 -2.609 0.405 1.00 93.06 80 SER A N 1
ATOM 619 C CA . SER A 1 80 ? -14.160 -2.710 0.536 1.00 93.06 80 SER A CA 1
ATOM 620 C C . SER A 1 80 ? -14.583 -3.723 1.604 1.00 93.06 80 SER A C 1
ATOM 622 O O . SER A 1 80 ? -15.476 -3.431 2.399 1.00 93.06 80 SER A O 1
ATOM 624 N N . LEU A 1 81 ? -13.929 -4.889 1.665 1.00 92.81 81 LEU A N 1
ATOM 625 C CA . LEU A 1 81 ? -14.196 -5.892 2.701 1.00 92.81 81 LEU A CA 1
ATOM 626 C C . LEU A 1 81 ? -13.892 -5.346 4.098 1.00 92.81 81 LEU A C 1
ATOM 628 O O . LEU A 1 81 ? -14.728 -5.461 4.989 1.00 92.81 81 LEU A O 1
ATOM 632 N N . LEU A 1 82 ? -12.744 -4.690 4.267 1.00 92.31 82 LEU A N 1
ATOM 633 C CA . LEU A 1 82 ? -12.355 -4.089 5.541 1.00 92.31 82 LEU A CA 1
ATOM 634 C C . LEU A 1 82 ? -13.310 -2.958 5.947 1.00 92.31 82 LEU A C 1
ATOM 636 O O . LEU A 1 82 ? -13.761 -2.911 7.085 1.00 92.31 82 LEU A O 1
ATOM 640 N N . GLN A 1 83 ? -13.709 -2.087 5.015 1.00 91.19 83 GLN A N 1
ATOM 641 C CA . GLN A 1 83 ? -14.721 -1.058 5.271 1.00 91.19 83 GLN A CA 1
ATOM 642 C C . GLN A 1 83 ? -16.040 -1.667 5.773 1.00 91.19 83 GLN A C 1
ATOM 644 O O . GLN A 1 83 ? -16.613 -1.154 6.738 1.00 91.19 83 GLN A O 1
ATOM 649 N N . GLN A 1 84 ? -16.509 -2.760 5.164 1.00 90.75 84 GLN A N 1
ATOM 650 C CA . GLN A 1 84 ? -17.714 -3.474 5.605 1.00 90.75 84 GLN A CA 1
ATOM 651 C C . GLN A 1 84 ? -17.536 -4.115 6.984 1.00 90.75 84 GLN A C 1
ATOM 653 O O . GLN A 1 84 ? -18.439 -4.036 7.810 1.00 90.75 84 GLN A O 1
ATOM 658 N N . GLU A 1 85 ? -16.381 -4.720 7.253 1.00 89.19 85 GLU A N 1
ATOM 659 C CA . GLU A 1 85 ? -16.066 -5.317 8.553 1.00 89.19 85 GLU A CA 1
ATOM 660 C C . GLU A 1 85 ? -16.059 -4.267 9.670 1.00 89.19 85 GLU A C 1
ATOM 662 O O . GLU A 1 85 ? -16.620 -4.481 10.743 1.00 89.19 85 GLU A O 1
ATOM 667 N N . TYR A 1 86 ? -15.488 -3.095 9.399 1.00 88.25 86 TYR A N 1
ATOM 668 C CA . TYR A 1 86 ? -15.387 -2.011 10.367 1.00 88.25 86 TYR A CA 1
ATOM 669 C C . TYR A 1 86 ? -16.719 -1.326 10.647 1.00 88.25 86 TYR A C 1
ATOM 671 O O . TYR A 1 86 ? -16.991 -0.971 11.792 1.00 88.25 86 TYR A O 1
ATOM 679 N N . THR A 1 87 ? -17.526 -1.097 9.615 1.00 89.06 87 THR A N 1
ATOM 680 C CA . THR A 1 87 ? -18.799 -0.361 9.722 1.00 89.06 87 THR A CA 1
ATOM 681 C C . THR A 1 87 ? -19.999 -1.276 9.960 1.00 89.06 87 THR A C 1
ATOM 683 O O . THR A 1 87 ? -21.089 -0.800 10.276 1.00 89.06 87 THR A O 1
ATOM 686 N N . GLY A 1 88 ? -19.807 -2.588 9.837 1.00 85.06 88 GLY A N 1
ATOM 687 C CA . GLY A 1 88 ? -20.789 -3.619 10.140 1.00 85.06 88 GLY A CA 1
ATOM 688 C C . GLY A 1 88 ? -20.584 -4.273 11.510 1.00 85.06 88 GLY A C 1
ATOM 689 O O . GLY A 1 88 ? -19.809 -3.822 12.353 1.00 85.06 88 GLY A O 1
ATOM 690 N N . GLY A 1 89 ? -21.304 -5.372 11.739 1.00 79.06 89 GLY A N 1
ATOM 691 C CA . GLY A 1 89 ? -21.160 -6.198 12.940 1.00 79.06 89 GLY A CA 1
ATOM 692 C C . GLY A 1 89 ? -21.914 -5.690 14.175 1.00 79.06 89 GLY A C 1
ATOM 693 O O . GLY A 1 89 ? -22.818 -4.862 14.097 1.00 79.06 89 GLY A O 1
ATOM 694 N N . THR A 1 90 ? -21.576 -6.255 15.338 1.00 76.56 90 THR A N 1
ATOM 695 C CA . THR A 1 90 ? -22.285 -6.021 16.611 1.00 76.56 90 THR A CA 1
ATOM 696 C C . THR A 1 90 ? -21.919 -4.698 17.284 1.00 76.56 90 THR A C 1
ATOM 698 O O . THR A 1 90 ? -22.714 -4.164 18.053 1.00 76.56 90 THR A O 1
ATOM 701 N N . LEU A 1 91 ? -20.729 -4.164 16.996 1.00 82.94 91 LEU A N 1
ATOM 702 C CA . LEU A 1 91 ? -20.226 -2.889 17.508 1.00 82.94 91 LEU A CA 1
ATOM 703 C C . LEU A 1 91 ? -19.568 -2.113 16.359 1.00 82.94 91 LEU A C 1
ATOM 705 O O . LEU A 1 91 ? -18.339 -2.064 16.304 1.00 82.94 91 LEU A O 1
ATOM 709 N N . PRO A 1 92 ? -20.344 -1.525 15.438 1.00 86.50 92 PRO A N 1
ATOM 710 C CA . PRO A 1 92 ? -19.790 -0.858 14.265 1.00 86.50 92 PRO A CA 1
ATOM 711 C C . PRO A 1 92 ? -18.943 0.365 14.647 1.00 86.50 92 PRO A C 1
ATOM 713 O O . PRO A 1 92 ? -19.227 1.070 15.621 1.00 86.50 92 PRO A O 1
ATOM 716 N N . GLN A 1 93 ? -17.871 0.614 13.896 1.00 89.06 93 GLN A N 1
ATOM 717 C CA . GLN A 1 93 ? -17.209 1.918 13.865 1.00 89.06 93 GLN A CA 1
ATOM 718 C C . GLN A 1 93 ? -18.143 2.916 13.180 1.00 89.06 93 GLN A C 1
ATOM 720 O O . GLN A 1 93 ? -18.845 2.563 12.235 1.00 89.06 93 GLN A O 1
ATOM 725 N N . LYS A 1 94 ? -18.155 4.164 13.661 1.00 87.94 94 LYS A N 1
ATOM 726 C CA . LYS A 1 94 ? -18.971 5.226 13.059 1.00 87.94 94 LYS A CA 1
ATOM 727 C C . LYS A 1 94 ? -18.584 5.457 11.596 1.00 87.94 94 LYS A C 1
ATOM 729 O O . LYS A 1 94 ? -19.457 5.608 10.751 1.00 87.94 94 LYS A O 1
ATOM 734 N N . ASP A 1 95 ? -17.282 5.459 11.343 1.00 86.69 95 ASP A N 1
ATOM 735 C CA . ASP A 1 95 ? -16.665 5.679 10.045 1.00 86.69 95 ASP A CA 1
ATOM 736 C C . ASP A 1 95 ? -15.619 4.570 9.816 1.00 86.69 95 ASP A C 1
ATOM 738 O O . ASP A 1 95 ? -15.070 4.039 10.791 1.00 86.69 95 ASP A O 1
ATOM 742 N N . PRO A 1 96 ? -15.345 4.177 8.562 1.00 87.69 96 PRO A N 1
ATOM 743 C CA . PRO A 1 96 ? -14.286 3.220 8.272 1.00 87.69 96 PRO A CA 1
ATOM 744 C C . PRO A 1 96 ? -12.914 3.779 8.646 1.00 87.69 96 PRO A C 1
ATOM 746 O O . PRO A 1 96 ? -12.673 4.985 8.589 1.00 87.69 96 PRO A O 1
ATOM 749 N N . ALA A 1 97 ? -11.991 2.884 8.993 1.00 91.69 97 ALA A N 1
ATOM 750 C CA . ALA A 1 97 ? -10.614 3.271 9.245 1.00 91.69 97 ALA A CA 1
ATOM 751 C C . ALA A 1 97 ? -9.972 3.855 7.971 1.00 91.69 97 ALA A C 1
ATOM 753 O O . ALA A 1 97 ? -10.056 3.213 6.917 1.00 91.69 97 ALA A O 1
ATOM 754 N N . PRO A 1 98 ? -9.299 5.019 8.051 1.00 93.50 98 PRO A N 1
ATOM 755 C CA . PRO A 1 98 ? -8.613 5.607 6.907 1.00 93.50 98 PRO A CA 1
ATOM 756 C C . PRO A 1 98 ? -7.548 4.662 6.338 1.00 93.50 98 PRO A C 1
ATOM 758 O O . PRO A 1 98 ? -7.038 3.772 7.026 1.00 93.50 98 PRO A O 1
ATOM 761 N N . GLY A 1 99 ? -7.200 4.871 5.068 1.00 93.88 99 GLY A N 1
ATOM 762 C CA . GLY A 1 99 ? -6.200 4.087 4.351 1.00 93.88 99 GLY A CA 1
ATOM 763 C C . GLY A 1 99 ? -5.086 4.950 3.768 1.00 93.88 99 GLY A C 1
ATOM 764 O O . GLY A 1 99 ? -5.346 6.014 3.212 1.00 93.88 99 GLY A O 1
ATOM 765 N N . LEU A 1 100 ? -3.848 4.465 3.853 1.00 95.62 100 LEU A N 1
ATOM 766 C CA . LEU A 1 100 ? -2.704 4.983 3.104 1.00 95.62 100 LEU A CA 1
ATOM 767 C C . LEU A 1 100 ? -2.172 3.899 2.176 1.00 95.62 100 LEU A C 1
ATOM 769 O O . LEU A 1 100 ? -2.066 2.737 2.565 1.00 95.62 100 LEU A O 1
ATOM 773 N N . VAL A 1 101 ? -1.820 4.293 0.957 1.00 95.25 101 VAL A N 1
ATOM 774 C CA . VAL A 1 101 ? -1.285 3.388 -0.060 1.00 95.25 101 VAL A CA 1
ATOM 775 C C . VAL A 1 101 ? 0.166 3.762 -0.341 1.00 95.25 101 VAL A C 1
ATOM 777 O O . VAL A 1 101 ? 0.459 4.912 -0.657 1.00 95.25 101 VAL A O 1
ATOM 780 N N . TYR A 1 102 ? 1.063 2.787 -0.228 1.00 94.75 102 TYR A N 1
ATOM 781 C CA . TYR A 1 102 ? 2.497 2.918 -0.452 1.00 94.75 102 TYR A CA 1
ATOM 782 C C . TYR A 1 102 ? 2.902 2.159 -1.711 1.00 94.75 102 TYR A C 1
ATOM 784 O O . TYR A 1 102 ? 2.588 0.978 -1.867 1.00 94.75 102 TYR A O 1
ATOM 792 N N . PHE A 1 103 ? 3.633 2.841 -2.584 1.00 93.88 103 PHE A N 1
ATOM 793 C CA . PHE A 1 103 ? 4.249 2.297 -3.789 1.00 93.88 103 PHE A CA 1
ATOM 794 C C . PHE A 1 103 ? 5.435 3.188 -4.185 1.00 93.88 103 PHE A C 1
ATOM 796 O O . PHE A 1 103 ? 5.513 4.342 -3.762 1.00 93.88 103 PHE A O 1
ATOM 803 N N . HIS A 1 104 ? 6.385 2.645 -4.947 1.00 90.56 104 HIS A N 1
ATOM 804 C CA . HIS A 1 104 ? 7.660 3.319 -5.213 1.00 90.56 104 HIS A CA 1
ATOM 805 C C . HIS A 1 104 ? 7.638 4.202 -6.467 1.00 90.56 104 HIS A C 1
ATOM 807 O O . HIS A 1 104 ? 8.136 5.323 -6.419 1.00 90.56 104 HIS A O 1
ATOM 813 N N . ILE A 1 105 ? 7.053 3.724 -7.571 1.00 89.06 105 ILE A N 1
ATOM 814 C CA . ILE A 1 105 ? 6.967 4.493 -8.820 1.00 89.06 105 ILE A CA 1
ATOM 815 C C . ILE A 1 105 ? 5.824 5.504 -8.681 1.00 89.06 105 ILE A C 1
ATOM 817 O O . ILE A 1 105 ? 4.681 5.078 -8.500 1.00 89.06 105 ILE A O 1
ATOM 821 N N . PRO A 1 106 ? 6.086 6.821 -8.754 1.00 83.00 106 PRO A N 1
ATOM 822 C CA . PRO A 1 106 ? 5.060 7.817 -8.476 1.00 83.00 106 PRO A CA 1
ATOM 823 C C . PRO A 1 106 ? 3.888 7.751 -9.475 1.00 83.00 106 PRO A C 1
ATOM 825 O O . PRO A 1 106 ? 3.962 7.096 -10.520 1.00 83.00 106 PRO A O 1
ATOM 828 N N . LEU A 1 107 ? 2.812 8.486 -9.193 1.00 82.75 107 LEU A N 1
ATOM 829 C CA . LEU A 1 107 ? 1.744 8.730 -10.172 1.00 82.75 107 LEU A CA 1
ATOM 830 C C . LEU A 1 107 ? 2.145 9.842 -11.161 1.00 82.75 107 LEU A C 1
ATOM 832 O O . LEU A 1 107 ? 2.915 10.715 -10.758 1.00 82.75 107 LEU A O 1
ATOM 836 N N . PRO A 1 108 ? 1.629 9.866 -12.406 1.00 74.62 108 PRO A N 1
ATOM 837 C CA . PRO A 1 108 ? 1.927 10.892 -13.422 1.00 74.62 108 PRO A CA 1
ATOM 838 C C . PRO A 1 108 ? 1.781 12.328 -12.979 1.00 74.62 108 PRO A C 1
ATOM 840 O O . PRO A 1 108 ? 2.554 13.180 -13.403 1.00 74.62 108 PRO A O 1
ATOM 843 N N . GLU A 1 109 ? 0.829 12.587 -12.091 1.00 75.75 109 GLU A N 1
ATOM 844 C CA . GLU A 1 109 ? 0.602 13.900 -11.503 1.00 75.75 109 GLU A CA 1
ATOM 845 C C . GLU A 1 109 ? 1.844 14.413 -10.759 1.00 75.75 109 GLU A C 1
ATOM 847 O O . GLU A 1 109 ? 1.975 15.612 -10.547 1.00 75.75 109 GLU A O 1
ATOM 852 N N . PHE A 1 110 ? 2.799 13.541 -10.406 1.00 77.94 110 PHE A N 1
ATOM 853 C CA . PHE A 1 110 ? 4.096 13.927 -9.850 1.00 77.94 110 PHE A CA 1
ATOM 854 C C . PHE A 1 110 ? 4.906 14.858 -10.775 1.00 77.94 110 PHE A C 1
ATOM 856 O O . PHE A 1 110 ? 5.694 15.690 -10.301 1.00 77.94 110 PHE A O 1
ATOM 863 N N . VAL A 1 111 ? 4.712 14.752 -12.095 1.00 73.75 111 VAL A N 1
ATOM 864 C CA . VAL A 1 111 ? 5.322 15.661 -13.079 1.00 73.75 111 VAL A CA 1
ATOM 865 C C . VAL A 1 111 ? 4.791 17.084 -12.914 1.00 73.75 111 VAL A C 1
ATOM 867 O O . VAL A 1 111 ? 5.575 18.026 -13.020 1.00 73.75 111 VAL A O 1
ATOM 870 N N . ASP A 1 112 ? 3.514 17.233 -12.566 1.00 75.50 112 ASP A N 1
ATOM 871 C CA . ASP A 1 112 ? 2.842 18.531 -12.448 1.00 75.50 112 ASP A CA 1
ATOM 872 C C . ASP A 1 112 ? 3.216 19.290 -11.162 1.00 75.50 112 ASP A C 1
ATOM 874 O O . ASP A 1 112 ? 2.884 20.466 -11.015 1.00 75.50 112 ASP A O 1
ATOM 878 N N . PHE A 1 113 ? 3.945 18.660 -10.230 1.00 71.88 113 PHE A N 1
ATOM 879 C CA . PHE A 1 113 ? 4.489 19.362 -9.064 1.00 71.88 113 PHE A CA 1
ATOM 880 C C . PHE A 1 113 ? 5.588 20.329 -9.506 1.00 71.88 113 PHE A C 1
ATOM 882 O O . PHE A 1 113 ? 6.705 19.909 -9.834 1.00 71.88 113 PHE A O 1
ATOM 889 N N . ASP A 1 114 ? 5.284 21.623 -9.477 1.00 69.38 114 ASP A N 1
ATOM 890 C CA . ASP A 1 114 ? 6.266 22.676 -9.704 1.00 69.38 114 ASP A CA 1
ATOM 891 C C . ASP A 1 114 ? 7.254 22.803 -8.529 1.00 69.38 114 ASP A C 1
ATOM 893 O O . ASP A 1 114 ? 7.017 22.335 -7.414 1.00 69.38 114 ASP A O 1
ATOM 897 N N . SER A 1 115 ? 8.396 23.450 -8.770 1.00 63.19 115 SER A N 1
ATOM 898 C CA . SER A 1 115 ? 9.442 23.664 -7.759 1.00 63.19 115 SER A CA 1
ATOM 899 C C . SER A 1 115 ? 9.034 24.592 -6.611 1.00 63.19 115 SER A C 1
ATOM 901 O O . SER A 1 115 ? 9.853 24.848 -5.733 1.00 63.19 115 SER A O 1
ATOM 903 N N . THR A 1 116 ? 7.818 25.142 -6.619 1.00 65.69 116 THR A N 1
ATOM 904 C CA . THR A 1 116 ? 7.346 26.072 -5.586 1.00 65.69 116 THR A CA 1
ATOM 905 C C . THR A 1 116 ? 6.577 25.369 -4.468 1.00 65.69 116 THR A C 1
ATOM 907 O O . THR A 1 116 ? 6.445 25.935 -3.387 1.00 65.69 116 THR A O 1
ATOM 910 N N . ASN A 1 117 ? 6.141 24.119 -4.687 1.00 67.31 117 ASN A N 1
ATOM 911 C CA . ASN A 1 117 ? 5.236 23.397 -3.786 1.00 67.31 117 ASN A CA 1
ATOM 912 C C . ASN A 1 117 ? 5.782 22.079 -3.206 1.00 67.31 117 ASN A C 1
ATOM 914 O O . ASN A 1 117 ? 5.002 21.260 -2.715 1.00 67.31 117 ASN A O 1
ATOM 918 N N . PHE A 1 118 ? 7.097 21.840 -3.213 1.00 73.44 118 PHE A N 1
ATOM 919 C CA . PHE A 1 118 ? 7.664 20.684 -2.506 1.00 73.44 118 PHE A CA 1
ATOM 920 C C . PHE A 1 118 ? 9.040 20.963 -1.895 1.00 73.44 118 PHE A C 1
ATOM 922 O O . PHE A 1 118 ? 9.828 21.755 -2.406 1.00 73.44 118 PHE A O 1
ATOM 929 N N . THR A 1 119 ? 9.341 20.263 -0.802 1.00 75.25 119 THR A N 1
ATOM 930 C CA . THR A 1 119 ? 10.672 20.240 -0.187 1.00 75.25 119 THR A CA 1
ATOM 931 C C . THR A 1 119 ? 11.430 19.018 -0.696 1.00 75.25 119 THR A C 1
ATOM 933 O O . THR A 1 119 ? 10.971 17.893 -0.513 1.00 75.25 119 THR A O 1
ATOM 936 N N . GLY A 1 120 ? 12.592 19.220 -1.320 1.00 74.94 120 GLY A N 1
ATOM 937 C CA . GLY A 1 120 ? 13.451 18.143 -1.821 1.00 74.94 120 GLY A CA 1
ATOM 938 C C . GLY A 1 120 ? 14.069 18.464 -3.181 1.00 74.94 120 GLY A C 1
ATOM 939 O O . GLY A 1 120 ? 13.877 19.547 -3.724 1.00 74.94 120 GLY A O 1
ATOM 940 N N . VAL A 1 121 ? 14.812 17.509 -3.746 1.00 72.69 121 VAL A N 1
ATOM 941 C CA . VAL A 1 121 ? 15.376 17.602 -5.102 1.00 72.69 121 VAL A CA 1
ATOM 942 C C . VAL A 1 121 ? 14.855 16.423 -5.914 1.00 72.69 121 VAL A C 1
ATOM 944 O O . VAL A 1 121 ? 15.036 15.277 -5.505 1.00 72.69 121 VAL A O 1
ATOM 947 N N . LYS A 1 122 ? 14.222 16.688 -7.065 1.00 72.62 122 LYS A N 1
ATOM 948 C CA . LYS A 1 122 ? 13.879 15.634 -8.032 1.00 72.62 122 LYS A CA 1
ATOM 949 C C . LYS A 1 122 ? 15.183 15.140 -8.667 1.00 72.62 122 LYS A C 1
ATOM 951 O O . LYS A 1 122 ? 15.833 15.892 -9.383 1.00 72.62 122 LYS A O 1
ATOM 956 N N . GLN A 1 123 ? 15.577 13.904 -8.368 1.00 70.88 123 GLN A N 1
ATOM 957 C CA . GLN A 1 123 ? 16.804 13.281 -8.892 1.00 70.88 123 GLN A CA 1
ATOM 958 C C . GLN A 1 123 ? 16.549 12.423 -10.149 1.00 70.88 123 GLN A C 1
ATOM 960 O O . GLN A 1 123 ? 17.463 11.775 -10.648 1.00 70.88 123 GLN A O 1
ATOM 965 N N . GLU A 1 124 ? 15.322 12.426 -10.681 1.00 61.94 124 GLU A N 1
ATOM 966 C CA . GLU A 1 124 ? 14.921 11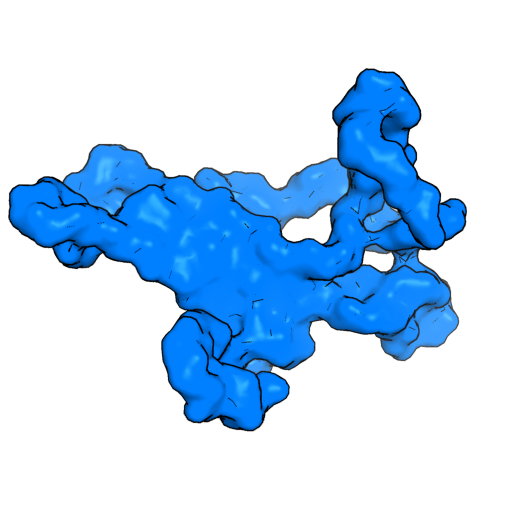.644 -11.856 1.00 61.94 124 GLU A CA 1
ATOM 967 C C . GLU A 1 124 ? 14.417 12.572 -12.974 1.00 61.94 124 GLU A C 1
ATOM 969 O O . GLU A 1 124 ? 13.582 13.446 -12.738 1.00 61.94 124 GLU A O 1
ATOM 974 N N . GLY A 1 125 ? 14.938 12.395 -14.196 1.00 54.94 125 GLY A N 1
ATOM 975 C CA . GLY A 1 125 ? 14.727 13.308 -15.334 1.00 54.94 125 GLY A CA 1
ATOM 976 C C . GLY A 1 125 ? 13.340 13.263 -15.986 1.00 54.94 125 GLY A C 1
ATOM 977 O O . GLY A 1 125 ? 13.034 14.119 -16.808 1.00 54.94 125 GLY A O 1
ATOM 978 N N . SER A 1 126 ? 12.508 12.289 -15.620 1.00 55.72 126 SER A N 1
ATOM 979 C CA . SER A 1 126 ? 11.106 12.136 -16.030 1.00 55.72 126 SER A CA 1
ATOM 980 C C . SER A 1 126 ? 10.629 10.793 -15.476 1.00 55.72 126 SER A C 1
ATOM 982 O O . SER A 1 126 ? 10.912 9.747 -16.057 1.00 55.72 126 SER A O 1
ATOM 984 N N . ALA A 1 127 ? 9.971 10.800 -14.321 1.00 51.94 127 ALA A N 1
ATOM 985 C CA . ALA A 1 127 ? 9.686 9.590 -13.550 1.00 51.94 127 ALA A CA 1
ATOM 986 C C . ALA A 1 127 ? 8.473 8.769 -14.044 1.00 51.94 127 ALA A C 1
ATOM 988 O O . ALA A 1 127 ? 7.919 8.011 -13.255 1.00 51.94 127 ALA A O 1
ATOM 989 N N . GLN A 1 128 ? 8.002 8.897 -15.300 1.00 55.00 128 GLN A N 1
ATOM 990 C CA . GLN A 1 128 ? 6.778 8.189 -15.726 1.00 55.00 128 GLN A CA 1
ATOM 991 C C . GLN A 1 128 ? 6.562 7.937 -17.220 1.00 55.00 128 GLN A C 1
ATOM 993 O O . GLN A 1 128 ? 7.057 8.639 -18.098 1.00 55.00 128 GLN A O 1
ATOM 998 N N . HIS A 1 129 ? 5.689 6.948 -17.448 1.00 54.84 129 HIS A N 1
ATOM 999 C CA . HIS A 1 129 ? 5.060 6.559 -18.704 1.00 54.84 129 HIS A CA 1
ATOM 1000 C C . HIS A 1 129 ? 3.669 7.225 -18.917 1.00 54.84 129 HIS A C 1
ATOM 1002 O O . HIS A 1 129 ? 2.919 7.377 -17.955 1.00 54.84 129 HIS A O 1
ATOM 1008 N N . PRO A 1 130 ? 3.250 7.555 -20.160 1.00 46.50 130 PRO A N 1
ATOM 1009 C CA . PRO A 1 130 ? 1.962 8.203 -20.458 1.00 46.50 130 PRO A CA 1
ATOM 1010 C C . PRO A 1 130 ? 0.674 7.384 -20.223 1.00 46.50 130 PRO A C 1
ATOM 1012 O O . PRO A 1 130 ? -0.394 7.974 -20.128 1.00 46.50 130 PRO A O 1
ATOM 1015 N N . LEU A 1 131 ? 0.694 6.049 -20.107 1.00 46.53 131 LEU A N 1
ATOM 1016 C CA . LEU A 1 131 ? -0.552 5.270 -19.881 1.00 46.53 131 LEU A CA 1
ATOM 1017 C C . LEU A 1 131 ? -1.096 5.321 -18.448 1.00 46.53 131 LEU A C 1
ATOM 1019 O O . LEU A 1 131 ? -2.162 4.773 -18.179 1.00 46.53 131 LEU A O 1
ATOM 1023 N N . THR A 1 132 ? -0.412 5.998 -17.535 1.00 45.28 132 THR A N 1
ATOM 1024 C CA . THR A 1 132 ? -0.991 6.383 -16.249 1.00 45.28 132 THR A CA 1
ATOM 1025 C C . THR A 1 132 ? -1.627 7.787 -16.304 1.00 45.28 132 THR A C 1
ATOM 1027 O O . THR A 1 132 ? -2.108 8.245 -15.274 1.00 45.28 132 THR A O 1
ATOM 1030 N N . GLN A 1 133 ? -1.664 8.473 -17.468 1.00 37.59 133 GLN A N 1
ATOM 1031 C CA . GLN A 1 133 ? -2.226 9.831 -17.656 1.00 37.59 133 GLN A CA 1
ATOM 1032 C C . GLN A 1 133 ? -3.756 9.902 -17.575 1.00 37.59 133 GLN A C 1
ATOM 1034 O O . GLN A 1 133 ? -4.438 10.456 -18.437 1.00 37.59 133 GLN A O 1
ATOM 1039 N N . VAL A 1 134 ? -4.320 9.364 -16.507 1.00 38.88 134 VAL A N 1
ATOM 1040 C CA . VAL A 1 134 ? -5.696 9.636 -16.134 1.00 38.88 134 VAL A CA 1
ATOM 1041 C C . VAL A 1 134 ? -5.656 10.052 -14.679 1.00 38.88 134 VAL A C 1
ATOM 1043 O O . VAL A 1 134 ? -5.252 9.255 -13.839 1.00 38.88 134 VAL A O 1
ATOM 1046 N N . SER A 1 135 ? -6.054 11.302 -14.427 1.00 50.06 135 SER A N 1
ATOM 1047 C CA . SER A 1 135 ? -6.350 11.891 -13.116 1.00 50.06 135 SER A CA 1
ATOM 1048 C C . SER A 1 135 ? -6.579 10.857 -12.013 1.00 50.06 135 SER A C 1
ATOM 1050 O O . SER A 1 135 ? -7.409 9.976 -12.245 1.00 50.06 135 SER A O 1
ATOM 1052 N N . LEU A 1 136 ? -5.957 11.026 -10.835 1.00 55.22 136 LEU A N 1
ATOM 1053 C CA . LEU A 1 136 ? -6.098 10.217 -9.611 1.00 55.22 136 LEU A CA 1
ATOM 1054 C C . LEU A 1 136 ? -6.872 8.918 -9.867 1.00 55.22 136 LEU A C 1
ATOM 1056 O O . LEU A 1 136 ? -8.116 8.960 -9.839 1.00 55.22 136 LEU A O 1
ATOM 1060 N N . PRO A 1 137 ? -6.165 7.808 -10.153 1.00 63.53 137 PRO A N 1
ATOM 1061 C CA . PRO A 1 137 ? -6.772 6.590 -10.651 1.00 63.53 137 PRO A CA 1
ATOM 1062 C C . PRO A 1 137 ? -8.037 6.242 -9.873 1.00 63.53 137 PRO A C 1
ATOM 1064 O O . PRO A 1 137 ? -8.036 6.234 -8.643 1.00 63.53 137 PRO A O 1
ATOM 1067 N N . GLN A 1 138 ? -9.140 5.974 -10.574 1.00 63.34 138 GLN A N 1
ATOM 1068 C CA . GLN A 1 138 ? -10.450 5.804 -9.933 1.00 63.34 138 GLN A CA 1
ATOM 1069 C C . GLN A 1 138 ? -10.442 4.710 -8.853 1.00 63.34 138 GLN A C 1
ATOM 1071 O O . GLN A 1 138 ? -11.173 4.803 -7.871 1.00 63.34 138 GLN A O 1
ATOM 1076 N N . TRP A 1 139 ? -9.564 3.714 -8.985 1.00 64.94 139 TRP A N 1
ATOM 1077 C CA . TRP A 1 139 ? -9.371 2.674 -7.982 1.00 64.94 139 TRP A CA 1
ATOM 1078 C C . TRP A 1 139 ? -8.799 3.187 -6.650 1.00 64.94 139 TRP A C 1
ATOM 1080 O O . TRP A 1 139 ? -9.156 2.626 -5.621 1.00 64.94 139 TRP A O 1
ATOM 1090 N N . LEU A 1 140 ? -8.008 4.268 -6.637 1.00 66.06 140 LEU A N 1
ATOM 1091 C CA . LEU A 1 140 ? -7.544 4.930 -5.407 1.00 66.06 140 LEU A CA 1
ATOM 1092 C C . LEU A 1 140 ? -8.677 5.691 -4.712 1.00 66.06 140 LEU A C 1
ATOM 1094 O O . LEU A 1 140 ? -8.760 5.680 -3.490 1.00 66.06 140 LEU A O 1
ATOM 1098 N N . LYS A 1 141 ? -9.582 6.313 -5.479 1.00 63.34 141 LYS A N 1
ATOM 1099 C CA . LYS A 1 141 ? -10.736 7.048 -4.926 1.00 63.34 141 LYS A CA 1
ATOM 1100 C C . LYS A 1 141 ? -11.775 6.133 -4.281 1.00 63.34 141 LYS A C 1
ATOM 1102 O O . LYS A 1 141 ? -12.494 6.573 -3.400 1.00 63.34 141 LYS A O 1
ATOM 1107 N N . LEU A 1 142 ? -11.871 4.887 -4.742 1.00 52.16 142 LEU A N 1
ATOM 1108 C CA . LEU A 1 142 ? -12.835 3.901 -4.243 1.00 52.16 142 LEU A CA 1
ATOM 1109 C C . LEU A 1 142 ? -12.385 3.207 -2.946 1.00 52.16 142 LEU A C 1
ATOM 1111 O O . LEU A 1 142 ? -13.182 2.492 -2.350 1.00 52.16 142 LEU A O 1
ATOM 1115 N N . GLY A 1 143 ? -11.119 3.368 -2.544 1.00 50.41 143 GLY A N 1
ATOM 1116 C CA . GLY A 1 143 ? -10.556 2.764 -1.332 1.00 50.41 143 GLY A CA 1
ATOM 1117 C C . GLY A 1 143 ? -10.386 3.724 -0.151 1.00 50.41 143 GLY A C 1
ATOM 1118 O O . GLY A 1 143 ? -9.803 3.309 0.850 1.00 50.41 143 GLY A O 1
ATOM 1119 N N . MET A 1 144 ? -10.841 4.975 -0.285 1.00 47.38 144 MET A N 1
ATOM 1120 C CA . MET A 1 144 ? -10.869 5.997 0.770 1.00 47.38 144 MET A CA 1
ATOM 1121 C C . MET A 1 144 ? -12.295 6.237 1.258 1.00 47.38 144 MET A C 1
ATOM 1123 O O . MET A 1 144 ? -13.220 6.167 0.418 1.00 47.38 144 MET A O 1
#

InterPro domains:
  IPR029052 Metallo-dependent phosphatase-like [SSF56300] (15-112)

Radius of gyration: 17.6 Å; chains: 1; bounding box: 39×44×54 Å

pLDDT: mean 84.09, std 14.85, range [37.59, 97.5]

Organism: Vanilla planifolia (NCBI:txid51239)

Foldseek 3Di:
DVVQVPDPPDPFDWPDPPADAPDTRFDKDFDFDDPPDLGRPAGQEIETEFEQDAFDPDPVWGAGGGHDPSSLVVLLVVLVVNQCVQQDDDRHDPGGRYYDYDYDQDQQCVVVDDPVPDPDDDPDPHRDTCVSPDPPPVSNVSND